Protein AF-J2F592-F1 (afdb_monomer_lite)

Secondary structure (DSSP, 8-state):
-HHHHHHHHHHHHHHHHHHHHHHHHHHHHHHHHHHHHHHHHHHHHTTSS-HHHHHHHH-GGG-TT--HHHHHHHHHHH-GGGHHHHHHHHHHHHHHHHHHHHHHHHHHTT--SHHHHHHHHHHHHHHHHHHHHHHHHHHHHHHH-

Radius of gyration: 19.3 Å; chains: 1; bounding box: 41×23×63 Å

Sequence (145 aa):
MQQLAHEERLSGQKIKKERLEELYILVCHWGNLFFSQYMSLNLVMEGHIDYNEYLDRTSTKDLGGFDFSRIEMIIDIYGAQLGPSYEKVMEAREAINEVNAAHKFAYKQGRPGDVYKRPAADAQMAFGEACDELKRVISEAARAA

Structure (mmCIF, N/CA/C/O backbone):
data_AF-J2F592-F1
#
_entry.id   AF-J2F592-F1
#
loop_
_atom_site.group_PDB
_atom_site.id
_atom_site.type_symbol
_atom_site.label_atom_id
_atom_site.label_alt_id
_atom_site.label_comp_id
_atom_site.label_asym_id
_atom_site.label_entity_id
_atom_site.label_seq_id
_atom_site.pdbx_PDB_ins_code
_atom_site.Cartn_x
_atom_site.Cartn_y
_atom_site.Cartn_z
_atom_site.occupancy
_atom_site.B_iso_or_equiv
_atom_site.auth_seq_id
_atom_site.auth_comp_id
_atom_site.auth_asym_id
_atom_site.auth_atom_id
_atom_site.pdbx_PDB_model_num
ATOM 1 N N . MET A 1 1 ? -19.324 -5.895 42.016 1.00 62.16 1 MET A N 1
ATOM 2 C CA . MET A 1 1 ? -18.858 -6.720 40.877 1.00 62.16 1 MET A CA 1
ATOM 3 C C . MET A 1 1 ? -19.543 -6.368 39.555 1.00 62.16 1 MET A C 1
ATOM 5 O O . MET A 1 1 ? -18.827 -6.218 38.580 1.00 62.16 1 MET A O 1
ATOM 9 N N . GLN A 1 2 ? -20.869 -6.161 39.489 1.00 66.81 2 GLN A N 1
ATOM 10 C CA . GLN A 1 2 ? -21.543 -5.812 38.218 1.00 66.81 2 GLN A CA 1
ATOM 11 C C . GLN A 1 2 ? -21.194 -4.417 37.650 1.00 66.81 2 GLN A C 1
ATOM 13 O O . GLN A 1 2 ? -21.092 -4.285 36.436 1.00 66.81 2 GLN A O 1
ATOM 18 N N . GLN A 1 3 ? -20.961 -3.398 38.491 1.00 73.19 3 GLN A N 1
ATOM 19 C CA . GLN A 1 3 ? -20.511 -2.069 38.028 1.00 73.19 3 GLN A CA 1
ATOM 20 C C . GLN A 1 3 ? -19.097 -2.098 37.432 1.00 73.19 3 GLN A C 1
ATOM 22 O O . GLN A 1 3 ? -18.898 -1.579 36.342 1.00 73.19 3 GLN A O 1
ATOM 27 N N . LEU A 1 4 ? -18.155 -2.789 38.085 1.00 78.75 4 LEU A N 1
ATOM 28 C CA . LEU A 1 4 ? -16.770 -2.908 37.613 1.00 78.75 4 LEU A CA 1
ATOM 29 C C . LEU A 1 4 ? -16.698 -3.569 36.224 1.00 78.75 4 LEU A C 1
ATOM 31 O O . LEU A 1 4 ? -16.086 -3.030 35.312 1.00 78.75 4 LEU A O 1
ATOM 35 N N . ALA A 1 5 ? -17.421 -4.677 36.027 1.00 79.56 5 ALA A N 1
ATOM 36 C CA . ALA A 1 5 ? -17.478 -5.366 34.735 1.00 79.56 5 ALA A CA 1
ATOM 37 C C . ALA A 1 5 ? -18.144 -4.519 33.630 1.00 79.56 5 ALA A C 1
ATOM 39 O O . ALA A 1 5 ? -17.818 -4.644 32.449 1.00 79.56 5 ALA A O 1
ATOM 40 N N . HIS A 1 6 ? -19.093 -3.650 33.994 1.00 76.12 6 HIS A N 1
ATOM 41 C CA . HIS A 1 6 ? -19.718 -2.725 33.052 1.00 76.12 6 HIS A CA 1
ATOM 42 C C . HIS A 1 6 ? -18.756 -1.604 32.631 1.00 76.12 6 HIS A C 1
ATOM 44 O O . HIS A 1 6 ? -18.679 -1.291 31.444 1.00 76.12 6 HIS A O 1
ATOM 50 N N . GLU A 1 7 ? -18.003 -1.044 33.579 1.00 80.44 7 GLU A N 1
ATOM 51 C CA . GLU A 1 7 ? -16.985 -0.016 33.333 1.00 80.44 7 GLU A CA 1
ATOM 52 C C . GLU A 1 7 ? -15.812 -0.555 32.505 1.00 80.44 7 GLU A C 1
ATOM 54 O O . GLU A 1 7 ? -15.402 0.087 31.537 1.00 80.44 7 GLU A O 1
ATOM 59 N N . GLU A 1 8 ? -15.328 -1.763 32.807 1.00 83.06 8 GLU A N 1
ATOM 60 C CA . GLU A 1 8 ? -14.293 -2.448 32.021 1.00 83.06 8 GLU A CA 1
ATOM 61 C C . GLU A 1 8 ? -14.744 -2.670 30.574 1.00 83.06 8 GLU A C 1
ATOM 63 O O . GLU A 1 8 ? -13.989 -2.411 29.635 1.00 83.06 8 GLU A O 1
ATOM 68 N N . ARG A 1 9 ? -16.004 -3.078 30.377 1.00 83.12 9 ARG A N 1
ATOM 69 C CA . ARG A 1 9 ? -16.576 -3.271 29.041 1.00 83.12 9 ARG A CA 1
ATOM 70 C C . ARG A 1 9 ? -16.676 -1.960 28.261 1.00 83.12 9 ARG A C 1
ATOM 72 O O . ARG A 1 9 ? -16.252 -1.922 27.109 1.00 83.12 9 ARG A O 1
ATOM 79 N N . LEU A 1 10 ? -17.195 -0.892 28.872 1.00 86.50 10 LEU A N 1
ATOM 80 C CA . LEU A 1 10 ? -17.289 0.425 28.226 1.00 86.50 10 LEU A CA 1
ATOM 81 C C . LEU A 1 10 ? -15.905 0.993 27.882 1.00 86.50 10 LEU A C 1
ATOM 83 O O . LEU A 1 10 ? -15.714 1.550 26.801 1.00 86.50 10 LEU A O 1
ATOM 87 N N . SER A 1 11 ? -14.932 0.818 28.778 1.00 88.81 11 SER A N 1
ATOM 88 C CA . SER A 1 11 ? -13.541 1.213 28.543 1.00 88.81 11 SER A CA 1
ATOM 89 C C . SER A 1 11 ? -12.930 0.439 27.371 1.00 88.81 11 SER A C 1
ATOM 91 O O . SER A 1 11 ? -12.367 1.041 26.456 1.00 88.81 11 SER A O 1
ATOM 93 N N . GLY A 1 12 ? -13.124 -0.884 27.330 1.00 87.69 12 GLY A N 1
ATOM 94 C CA . GLY A 1 12 ? -12.646 -1.731 26.236 1.00 87.69 12 GLY A CA 1
ATOM 95 C C . GLY A 1 12 ? -13.240 -1.354 24.874 1.00 87.69 12 GLY A C 1
ATOM 96 O O . GLY A 1 12 ? -12.511 -1.288 23.885 1.00 87.69 12 GLY A O 1
ATOM 97 N N . GLN A 1 13 ? -14.538 -1.037 24.824 1.00 89.56 13 GLN A N 1
ATOM 98 C CA . GLN A 1 13 ? -15.210 -0.559 23.608 1.00 89.56 13 GLN A CA 1
ATOM 99 C C . GLN A 1 13 ? -14.630 0.768 23.114 1.00 89.56 13 GLN A C 1
ATOM 101 O O . GLN A 1 13 ? -14.303 0.907 21.934 1.00 89.56 13 GLN A O 1
ATOM 106 N N . LYS A 1 14 ? -14.421 1.722 24.030 1.00 92.38 14 LYS A N 1
ATOM 107 C CA . LYS A 1 14 ? -13.827 3.020 23.704 1.00 92.38 14 LYS A CA 1
ATOM 108 C C . LYS A 1 14 ? -12.411 2.870 23.145 1.00 92.38 14 LYS A C 1
ATOM 110 O O . LYS A 1 14 ? -12.120 3.428 22.091 1.00 92.38 14 LYS A O 1
ATOM 115 N N . ILE A 1 15 ? -11.564 2.073 23.802 1.00 94.06 15 ILE A N 1
ATOM 116 C CA . ILE A 1 15 ? -10.193 1.808 23.341 1.00 94.06 15 ILE A CA 1
ATOM 117 C C . ILE A 1 15 ? -10.218 1.163 21.953 1.00 94.06 15 ILE A C 1
ATOM 119 O O . ILE A 1 15 ? -9.488 1.595 21.064 1.00 94.06 15 ILE A O 1
ATOM 123 N N . LYS A 1 16 ? -11.080 0.161 21.738 1.00 94.06 16 LYS A N 1
ATOM 124 C CA . LYS A 1 16 ? -11.216 -0.495 20.433 1.00 94.06 16 LYS A CA 1
ATOM 125 C C . LYS A 1 16 ? -11.582 0.509 19.340 1.00 94.06 16 LYS A C 1
ATOM 127 O O . LYS A 1 16 ? -10.949 0.510 18.288 1.00 94.06 16 LYS A O 1
ATOM 132 N N . LYS A 1 17 ? -12.566 1.374 19.590 1.00 94.88 17 LYS A N 1
ATOM 133 C CA . LYS A 1 17 ? -12.983 2.406 18.638 1.00 94.88 17 LYS A CA 1
ATOM 134 C C . LYS A 1 17 ? -11.844 3.367 18.296 1.00 94.88 17 LYS A C 1
ATOM 136 O O . LYS A 1 17 ? -11.561 3.556 17.119 1.00 94.88 17 LYS A O 1
ATOM 141 N N . GLU A 1 18 ? -11.155 3.905 19.302 1.00 96.12 18 GLU A N 1
ATOM 142 C CA . GLU A 1 18 ? -10.021 4.821 19.103 1.00 96.12 18 GLU A CA 1
ATOM 143 C C . GLU A 1 18 ? -8.910 4.181 18.256 1.00 96.12 18 GLU A C 1
ATOM 145 O O . GLU A 1 18 ? -8.355 4.820 17.363 1.00 96.12 18 GLU A O 1
ATOM 150 N N . ARG A 1 19 ? -8.611 2.895 18.482 1.00 96.62 19 ARG A N 1
ATOM 151 C CA . ARG A 1 19 ? -7.594 2.168 17.704 1.00 96.62 19 ARG A CA 1
ATOM 152 C C . ARG A 1 19 ? -8.030 1.905 16.269 1.00 96.62 19 ARG A C 1
ATOM 154 O O . ARG A 1 19 ? -7.210 2.000 15.363 1.00 96.62 19 ARG A O 1
ATOM 161 N N . LEU A 1 20 ? -9.308 1.620 16.035 1.00 96.69 20 LEU A N 1
ATOM 162 C CA . LEU A 1 20 ? -9.835 1.457 14.679 1.00 96.69 20 LEU A CA 1
ATOM 163 C C . LEU A 1 20 ? -9.864 2.788 13.908 1.00 96.69 20 LEU A C 1
ATOM 165 O O . LEU A 1 20 ? -9.542 2.811 12.724 1.00 96.69 20 LEU A O 1
ATOM 169 N N . GLU A 1 21 ? -10.183 3.904 14.566 1.00 96.44 21 GLU A N 1
ATOM 170 C CA . GLU A 1 21 ? -10.089 5.243 13.964 1.00 96.44 21 GLU A CA 1
ATOM 171 C C . GLU A 1 21 ? -8.638 5.602 13.605 1.00 96.44 21 GLU A C 1
ATOM 173 O O . GLU A 1 21 ? -8.368 6.103 12.513 1.00 96.44 21 GLU A O 1
ATOM 178 N N . GLU A 1 22 ? -7.687 5.276 14.480 1.00 95.69 22 GLU A N 1
ATOM 179 C CA . GLU A 1 22 ? -6.257 5.403 14.195 1.00 95.69 22 GLU A CA 1
ATOM 180 C C . GLU A 1 22 ? -5.836 4.553 12.987 1.00 95.69 22 GLU A C 1
ATOM 182 O O . GLU A 1 22 ? -5.174 5.054 12.075 1.00 95.69 22 GLU A O 1
ATOM 187 N N . LEU A 1 23 ? -6.259 3.287 12.940 1.00 96.25 23 LEU A N 1
ATOM 188 C CA . LEU A 1 23 ? -5.973 2.389 11.824 1.00 96.25 23 LEU A CA 1
ATOM 189 C C . LEU A 1 23 ? -6.501 2.942 10.495 1.00 96.25 23 LEU A C 1
ATOM 191 O O . LEU A 1 23 ? -5.798 2.880 9.489 1.00 96.25 23 LEU A O 1
ATOM 195 N N . TYR A 1 24 ? -7.697 3.535 10.485 1.00 96.81 24 TYR A N 1
ATOM 196 C CA . TYR A 1 24 ? -8.251 4.178 9.292 1.00 96.81 24 TYR A CA 1
ATOM 197 C C . TYR A 1 24 ? -7.309 5.260 8.741 1.00 96.81 24 TYR A C 1
ATOM 199 O O . TYR A 1 24 ? -7.030 5.302 7.541 1.00 96.81 24 TYR A O 1
ATOM 207 N N . ILE A 1 25 ? -6.791 6.123 9.619 1.00 95.31 25 ILE A N 1
ATOM 208 C CA . ILE A 1 25 ? -5.869 7.202 9.241 1.00 95.31 25 ILE A CA 1
ATOM 209 C C . ILE A 1 25 ? -4.554 6.625 8.705 1.00 95.31 25 ILE A C 1
ATOM 211 O O . ILE A 1 25 ? -4.056 7.089 7.677 1.00 95.31 25 ILE A O 1
ATOM 215 N N . LEU A 1 26 ? -4.020 5.581 9.346 1.00 94.06 26 LEU A N 1
ATOM 216 C CA . LEU A 1 26 ? -2.809 4.901 8.880 1.00 94.06 26 LEU A CA 1
ATOM 217 C C . LEU A 1 26 ? -2.992 4.317 7.471 1.00 94.06 26 LEU A C 1
ATOM 219 O O . LEU A 1 26 ? -2.122 4.499 6.622 1.00 94.06 26 LEU A O 1
ATOM 223 N N . VAL A 1 27 ? -4.138 3.698 7.173 1.00 94.88 27 VAL A N 1
ATOM 224 C CA . VAL A 1 27 ? -4.431 3.175 5.825 1.00 94.88 27 VAL A CA 1
ATOM 225 C C . VAL A 1 27 ? -4.570 4.304 4.792 1.00 94.88 27 VAL A C 1
ATOM 227 O O . VAL A 1 27 ? -4.092 4.161 3.668 1.00 94.88 27 VAL A O 1
ATOM 230 N N . CYS A 1 28 ? -5.143 5.459 5.151 1.00 93.81 28 CYS A N 1
ATOM 231 C CA . CYS A 1 28 ? -5.162 6.636 4.267 1.00 93.81 28 CYS A CA 1
ATOM 232 C C . CYS A 1 28 ? -3.749 7.110 3.909 1.00 93.81 28 CYS A C 1
ATOM 234 O O . CYS A 1 28 ? -3.442 7.353 2.741 1.00 93.81 28 CYS A O 1
ATOM 236 N N . HIS A 1 29 ? -2.878 7.227 4.911 1.00 91.62 29 HIS A N 1
ATOM 237 C CA . HIS A 1 29 ? -1.480 7.586 4.688 1.00 91.62 29 HIS A CA 1
ATOM 238 C C . HIS A 1 29 ? -0.767 6.539 3.820 1.00 91.62 29 HIS A C 1
ATOM 240 O O . HIS A 1 29 ? 0.055 6.905 2.981 1.00 91.62 29 HIS A O 1
ATOM 246 N N . TRP A 1 30 ? -1.134 5.261 3.960 1.00 91.12 30 TRP A N 1
ATOM 247 C CA . TRP A 1 30 ? -0.569 4.175 3.168 1.00 91.12 30 TRP A CA 1
ATOM 248 C C . TRP A 1 30 ? -0.879 4.344 1.681 1.00 91.12 30 TRP A C 1
ATOM 250 O O . TRP A 1 30 ? 0.028 4.323 0.846 1.00 91.12 30 TRP A O 1
ATOM 260 N N . GLY A 1 31 ? -2.157 4.576 1.365 1.00 92.25 31 GLY A N 1
ATOM 261 C CA . GLY A 1 31 ? -2.630 4.834 0.007 1.00 92.25 31 GLY A CA 1
ATOM 262 C C . GLY A 1 31 ? -1.900 6.009 -0.639 1.00 92.25 31 GLY A C 1
ATOM 263 O O . GLY A 1 31 ? -1.360 5.884 -1.739 1.00 92.25 31 GLY A O 1
ATOM 264 N N . ASN A 1 32 ? -1.810 7.129 0.084 1.00 91.75 32 ASN A N 1
ATOM 265 C CA . ASN A 1 32 ? -1.151 8.344 -0.398 1.00 91.75 32 ASN A CA 1
ATOM 266 C C . ASN 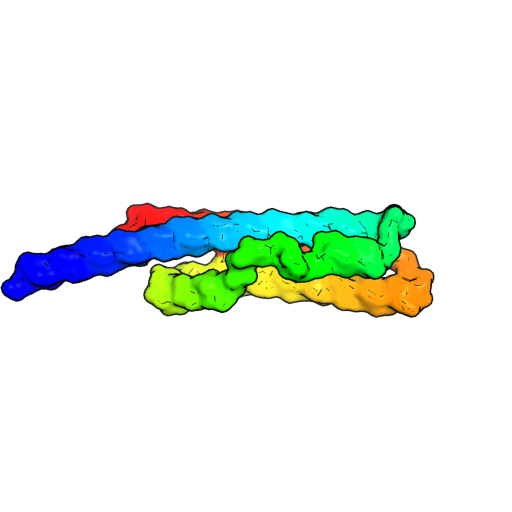A 1 32 ? 0.342 8.132 -0.678 1.00 91.75 32 ASN A C 1
ATOM 268 O O . ASN A 1 32 ? 0.863 8.634 -1.675 1.00 91.75 32 ASN A O 1
ATOM 272 N N . LEU A 1 33 ? 1.027 7.379 0.186 1.00 90.25 33 LEU A N 1
ATOM 273 C CA . LEU A 1 33 ? 2.437 7.055 0.014 1.00 90.25 33 LEU A CA 1
ATOM 274 C C . LEU A 1 33 ? 2.675 6.265 -1.276 1.00 90.25 33 LEU A C 1
ATOM 276 O O . LEU A 1 33 ? 3.489 6.671 -2.106 1.00 90.25 33 LEU A O 1
ATOM 280 N N . PHE A 1 34 ? 1.955 5.159 -1.461 1.00 91.81 34 PHE A N 1
ATOM 281 C CA . PHE A 1 34 ? 2.132 4.310 -2.640 1.00 91.81 34 PHE A CA 1
ATOM 282 C C . PHE A 1 34 ? 1.763 5.053 -3.922 1.00 91.81 34 PHE A C 1
ATOM 284 O O . PHE A 1 34 ? 2.500 4.976 -4.901 1.00 91.81 34 PHE A O 1
ATOM 291 N N . PHE A 1 35 ? 0.709 5.871 -3.889 1.00 92.94 35 PHE A N 1
ATOM 292 C CA . PHE A 1 35 ? 0.358 6.720 -5.022 1.00 92.94 35 PHE A CA 1
ATOM 293 C C . PHE A 1 35 ? 1.478 7.713 -5.379 1.00 92.94 35 PHE A C 1
ATOM 295 O O . PHE A 1 35 ? 1.842 7.842 -6.546 1.00 92.94 35 PHE A O 1
ATOM 302 N N . SER A 1 36 ? 2.082 8.376 -4.387 1.00 92.38 36 SER A N 1
ATOM 303 C CA . SER A 1 36 ? 3.211 9.295 -4.605 1.00 92.38 36 SER A CA 1
ATOM 304 C C . SER A 1 36 ? 4.442 8.590 -5.197 1.00 92.38 36 SER A C 1
ATOM 306 O O . SER A 1 36 ? 5.081 9.090 -6.133 1.00 92.38 36 SER A O 1
ATOM 308 N N . GLN A 1 37 ? 4.753 7.390 -4.698 1.00 92.25 37 GLN A N 1
ATOM 309 C CA . GLN A 1 37 ? 5.838 6.563 -5.228 1.00 92.25 37 GLN A CA 1
ATOM 310 C C . GLN A 1 37 ? 5.561 6.128 -6.670 1.00 92.25 37 GLN A C 1
ATOM 312 O O . GLN A 1 37 ? 6.447 6.243 -7.515 1.00 92.25 37 GLN A O 1
ATOM 317 N N . TYR A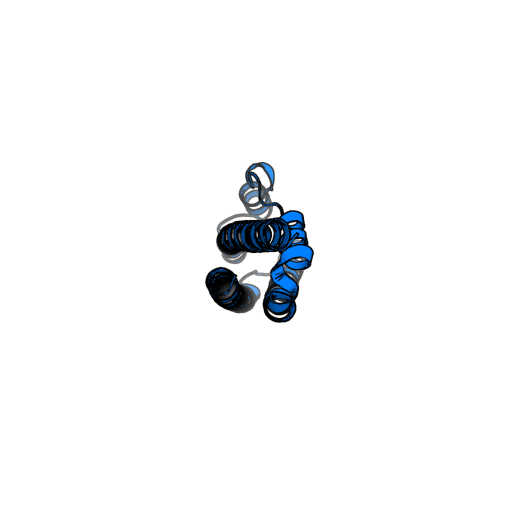 1 38 ? 4.331 5.708 -6.974 1.00 95.38 38 TYR A N 1
ATOM 318 C CA . TYR A 1 38 ? 3.902 5.375 -8.330 1.00 95.38 38 TYR A CA 1
ATOM 319 C C . TYR A 1 38 ? 4.042 6.566 -9.284 1.00 95.38 38 TYR A C 1
ATOM 321 O O . TYR A 1 38 ? 4.632 6.418 -10.352 1.00 95.38 38 TYR A O 1
ATOM 329 N N . MET A 1 39 ? 3.586 7.759 -8.889 1.00 95.62 39 MET A N 1
ATOM 330 C CA . MET A 1 39 ? 3.727 8.966 -9.712 1.00 95.62 39 MET A CA 1
ATOM 331 C C . MET A 1 39 ? 5.195 9.261 -10.028 1.00 95.62 39 MET A C 1
ATOM 333 O O . MET A 1 39 ? 5.535 9.584 -11.165 1.00 95.62 39 MET A O 1
ATOM 337 N N . SER A 1 40 ? 6.080 9.095 -9.044 1.00 94.88 40 SER A N 1
ATOM 338 C CA . SER A 1 40 ? 7.522 9.260 -9.246 1.00 94.88 40 SER A CA 1
ATOM 339 C C . SER A 1 40 ? 8.099 8.182 -10.164 1.00 94.88 40 SER A C 1
ATOM 341 O O . SER A 1 40 ? 8.915 8.489 -11.028 1.00 94.88 40 SER A O 1
ATOM 343 N N . LEU A 1 41 ? 7.670 6.927 -10.019 1.00 95.25 41 LEU A N 1
ATOM 344 C CA . LEU A 1 41 ? 8.133 5.834 -10.869 1.00 95.25 41 LEU A CA 1
ATOM 345 C C . LEU A 1 41 ? 7.662 5.994 -12.318 1.00 95.25 41 LEU A C 1
ATOM 347 O O . LEU A 1 41 ? 8.428 5.712 -13.237 1.00 95.25 41 LEU A O 1
ATOM 351 N N . ASN A 1 42 ? 6.440 6.485 -12.535 1.00 96.31 42 ASN A N 1
ATOM 352 C CA . ASN A 1 42 ? 5.922 6.745 -13.874 1.00 96.31 42 ASN A CA 1
ATOM 353 C C . ASN A 1 42 ? 6.796 7.763 -14.629 1.00 96.31 42 ASN A C 1
ATOM 355 O O . ASN A 1 42 ? 7.079 7.563 -15.806 1.00 96.31 42 ASN A O 1
ATOM 359 N N . LEU A 1 43 ? 7.333 8.780 -13.940 1.00 96.12 43 LEU A N 1
ATOM 360 C CA . LEU A 1 43 ? 8.289 9.722 -14.538 1.00 96.12 43 LEU A CA 1
ATOM 361 C C . LEU A 1 43 ? 9.593 9.041 -14.987 1.00 96.12 43 LEU A C 1
ATOM 363 O O . LEU A 1 43 ? 10.169 9.440 -15.998 1.00 96.12 43 LEU A O 1
ATOM 367 N N . VAL A 1 44 ? 10.050 8.003 -14.274 1.00 96.56 44 VAL A N 1
ATOM 368 C CA . VAL A 1 44 ? 11.196 7.182 -14.712 1.00 96.56 44 VAL A CA 1
ATOM 369 C C . VAL A 1 44 ? 10.827 6.393 -15.965 1.00 96.56 44 VAL A C 1
ATOM 371 O O . VAL A 1 44 ? 11.596 6.354 -16.921 1.00 96.56 44 VAL A O 1
ATOM 374 N N . MET A 1 45 ? 9.636 5.784 -15.984 1.00 96.00 45 MET A N 1
ATOM 375 C CA . MET A 1 45 ? 9.151 5.019 -17.138 1.00 96.00 45 MET A CA 1
ATOM 376 C C . MET A 1 45 ? 8.971 5.896 -18.387 1.00 96.00 45 MET A C 1
ATOM 378 O O . MET A 1 45 ? 9.106 5.400 -19.502 1.00 96.00 45 MET A O 1
ATOM 382 N N . GLU A 1 46 ? 8.676 7.184 -18.203 1.00 95.38 46 GLU A N 1
ATOM 383 C CA . GLU A 1 46 ? 8.587 8.210 -19.251 1.00 95.38 46 GLU A CA 1
ATOM 384 C C . GLU A 1 46 ? 9.947 8.789 -19.666 1.00 95.38 46 GLU A C 1
ATOM 386 O O . GLU A 1 46 ? 10.026 9.515 -20.656 1.00 95.38 46 GLU A O 1
ATOM 391 N N . GLY A 1 47 ? 11.022 8.472 -18.939 1.00 94.69 47 GLY A N 1
ATOM 392 C CA . GLY A 1 47 ? 12.354 9.022 -19.187 1.00 94.69 47 GLY A CA 1
ATOM 393 C C . GLY A 1 47 ? 12.499 10.496 -18.793 1.00 94.69 47 GLY A C 1
ATOM 394 O O . GLY A 1 47 ? 13.424 11.159 -19.256 1.00 94.69 47 GLY A O 1
ATOM 395 N N . HIS A 1 48 ? 11.595 11.023 -17.962 1.00 96.56 48 HIS A N 1
ATOM 396 C CA . HIS A 1 48 ? 11.659 12.398 -17.458 1.00 96.56 48 HIS A CA 1
ATOM 397 C C . HIS A 1 48 ? 12.660 12.573 -16.318 1.00 96.56 48 HIS A C 1
ATOM 399 O O . HIS A 1 48 ? 13.194 13.667 -16.151 1.00 96.56 48 HIS A O 1
ATOM 405 N N . ILE A 1 49 ? 12.879 11.517 -15.535 1.00 96.06 49 ILE A N 1
ATOM 406 C CA . ILE A 1 49 ? 13.852 11.471 -14.442 1.00 96.06 49 ILE A CA 1
ATOM 407 C C . ILE A 1 49 ? 14.613 10.151 -14.491 1.00 96.06 49 ILE A C 1
ATOM 409 O O . ILE A 1 49 ? 14.118 9.164 -15.045 1.00 96.06 49 ILE A O 1
ATOM 413 N N . ASP A 1 50 ? 15.794 10.112 -13.885 1.00 95.25 50 ASP A N 1
ATOM 414 C CA . ASP A 1 50 ? 16.535 8.862 -13.739 1.00 95.25 50 ASP A CA 1
ATOM 415 C C . ASP A 1 50 ? 16.144 8.088 -12.462 1.00 95.25 50 ASP A C 1
ATOM 417 O O . ASP A 1 50 ? 15.394 8.551 -11.594 1.00 95.25 50 ASP A O 1
ATOM 421 N N . TYR A 1 51 ? 16.639 6.853 -12.347 1.00 94.75 51 TYR A N 1
ATOM 422 C CA . TYR A 1 51 ? 16.339 6.006 -11.191 1.00 94.75 51 TYR A CA 1
ATOM 423 C C . TYR A 1 51 ? 16.945 6.539 -9.877 1.00 94.75 51 TYR A C 1
ATOM 425 O O . TYR A 1 51 ? 16.413 6.233 -8.813 1.00 94.75 51 TYR A O 1
ATOM 433 N N . ASN A 1 52 ? 18.036 7.312 -9.913 1.00 93.88 52 ASN A N 1
ATOM 434 C CA . ASN A 1 52 ? 18.622 7.907 -8.708 1.00 93.88 52 ASN A CA 1
ATOM 435 C C . ASN A 1 52 ? 17.749 9.057 -8.204 1.00 93.88 52 ASN A C 1
ATOM 437 O O . ASN A 1 52 ? 17.426 9.084 -7.023 1.00 93.88 52 ASN A O 1
ATOM 441 N N . GLU A 1 53 ? 17.274 9.928 -9.095 1.00 93.75 53 GLU A N 1
ATOM 442 C CA . GLU A 1 53 ? 16.318 10.986 -8.755 1.00 93.75 53 GLU A CA 1
ATOM 443 C C . GLU A 1 53 ? 15.013 10.406 -8.198 1.00 93.75 53 GLU A C 1
ATOM 445 O O . GLU A 1 53 ? 14.451 10.928 -7.233 1.00 93.75 53 GLU A O 1
ATOM 450 N N . TYR A 1 54 ? 14.534 9.294 -8.765 1.00 93.62 54 TYR A N 1
ATOM 451 C CA . TYR A 1 54 ? 13.417 8.542 -8.191 1.00 93.62 54 TYR A CA 1
ATOM 452 C C . TYR A 1 54 ? 13.721 8.050 -6.774 1.00 93.62 54 TYR A C 1
ATOM 454 O O . TYR A 1 54 ? 12.884 8.197 -5.880 1.00 93.62 54 TYR A O 1
ATOM 462 N N . LEU A 1 55 ? 14.903 7.469 -6.550 1.00 91.12 55 LEU A N 1
ATOM 463 C CA . LEU A 1 55 ? 15.304 6.999 -5.227 1.00 91.12 55 LEU A CA 1
ATOM 464 C C . LEU A 1 55 ? 15.429 8.154 -4.239 1.00 91.12 55 LEU A C 1
ATOM 466 O O . LEU A 1 55 ? 15.014 7.977 -3.105 1.00 91.12 55 LEU A O 1
ATOM 470 N N . ASP A 1 56 ? 15.914 9.322 -4.648 1.00 90.19 56 ASP A N 1
ATOM 471 C CA . ASP A 1 56 ? 16.000 10.496 -3.780 1.00 90.19 56 ASP A CA 1
ATOM 472 C C . ASP A 1 56 ? 14.601 10.971 -3.362 1.00 90.19 56 ASP A C 1
ATOM 474 O O . ASP A 1 56 ? 14.347 11.151 -2.169 1.00 90.19 56 ASP A O 1
ATOM 478 N N . ARG A 1 57 ? 13.661 11.059 -4.316 1.00 88.31 57 ARG A N 1
ATOM 479 C CA . ARG A 1 57 ? 12.253 11.441 -4.073 1.00 88.31 57 ARG A CA 1
ATOM 480 C C . ARG A 1 57 ? 11.473 10.435 -3.233 1.00 88.31 57 ARG A C 1
ATOM 482 O O . ARG A 1 57 ? 10.559 10.819 -2.512 1.00 88.31 57 ARG A O 1
ATOM 489 N N . THR A 1 58 ? 11.789 9.149 -3.366 1.00 85.00 58 THR A N 1
ATOM 490 C CA . THR A 1 58 ? 11.106 8.065 -2.638 1.00 85.00 58 THR A CA 1
ATOM 491 C C . THR A 1 58 ? 11.880 7.583 -1.417 1.00 85.00 58 THR A C 1
ATOM 493 O O . THR A 1 58 ? 11.387 6.719 -0.683 1.00 85.00 58 THR A O 1
ATOM 496 N N . SER A 1 59 ? 13.076 8.132 -1.177 1.00 73.88 59 SER A N 1
ATOM 497 C CA . SER A 1 59 ? 13.907 7.757 -0.043 1.00 73.88 59 SER A CA 1
ATOM 498 C C . SER A 1 59 ? 13.173 8.061 1.252 1.00 73.88 59 SER A C 1
ATOM 500 O O . SER A 1 59 ? 12.573 9.113 1.462 1.00 73.88 59 SER A O 1
ATOM 502 N N . THR A 1 60 ? 13.240 7.098 2.159 1.00 57.44 60 THR A N 1
ATOM 503 C CA . THR A 1 60 ? 12.459 7.061 3.393 1.00 57.44 60 THR A CA 1
ATOM 504 C C . THR A 1 60 ? 12.830 8.133 4.420 1.00 57.44 60 THR A C 1
ATOM 506 O O . THR A 1 60 ? 12.238 8.156 5.496 1.00 57.44 60 THR A O 1
ATOM 509 N N . LYS A 1 61 ? 13.786 9.025 4.120 1.00 52.25 61 LYS A N 1
ATOM 510 C CA . LYS A 1 61 ? 14.209 10.095 5.037 1.00 52.25 61 LYS A CA 1
ATOM 511 C C . LYS A 1 61 ? 13.090 11.101 5.341 1.00 52.25 61 LYS A C 1
ATOM 513 O O . LYS A 1 61 ? 13.129 11.686 6.416 1.00 52.25 61 LYS A O 1
ATOM 518 N N . ASP A 1 62 ? 12.073 11.193 4.480 1.00 48.97 62 ASP A N 1
ATOM 519 C CA . ASP A 1 62 ? 10.897 12.060 4.658 1.00 48.97 62 ASP A CA 1
ATOM 520 C C . ASP A 1 62 ? 9.579 11.303 4.943 1.00 48.97 62 ASP A C 1
ATOM 522 O O . ASP A 1 62 ? 8.519 11.920 5.043 1.00 48.97 62 ASP A O 1
ATOM 526 N N . LEU A 1 63 ? 9.601 9.976 5.145 1.00 54.78 63 LEU A N 1
ATOM 527 C CA . LEU A 1 63 ? 8.395 9.183 5.470 1.00 54.78 63 LEU A CA 1
ATOM 528 C C . LEU A 1 63 ? 8.008 9.258 6.951 1.00 54.78 63 LEU A C 1
ATOM 530 O O . LEU A 1 63 ? 7.735 8.234 7.581 1.00 54.78 63 LEU A O 1
ATOM 534 N N . GLY A 1 64 ? 8.014 10.470 7.508 1.00 50.25 64 GLY A N 1
ATOM 535 C CA . GLY A 1 64 ? 7.765 10.758 8.917 1.00 50.25 64 GLY A CA 1
ATOM 536 C C . GLY A 1 64 ? 6.622 9.929 9.510 1.00 50.25 64 GLY A C 1
ATOM 537 O O . GLY A 1 64 ? 5.451 10.243 9.324 1.00 50.25 64 GLY A O 1
ATOM 538 N N . GLY A 1 65 ? 6.974 8.876 10.249 1.00 53.38 65 GLY A N 1
ATOM 539 C CA . GLY A 1 65 ? 6.041 8.126 11.088 1.00 53.38 65 GLY A CA 1
ATOM 540 C C . GLY A 1 65 ? 5.155 7.089 10.393 1.00 53.38 65 GLY A C 1
ATOM 541 O O . GLY A 1 65 ? 4.167 6.683 11.003 1.00 53.38 65 GLY A O 1
ATOM 542 N N . PHE A 1 66 ? 5.465 6.635 9.170 1.00 67.50 66 PHE A N 1
ATOM 543 C CA . PHE A 1 66 ? 4.707 5.523 8.580 1.00 67.50 66 PHE A CA 1
ATOM 544 C C . PHE A 1 66 ? 5.114 4.175 9.201 1.00 67.50 66 PHE A C 1
ATOM 546 O O . PHE A 1 66 ? 6.103 3.558 8.807 1.00 67.50 66 PHE A O 1
ATOM 553 N N . ASP A 1 67 ? 4.357 3.737 10.206 1.00 77.69 67 ASP A N 1
ATOM 554 C CA . ASP A 1 67 ? 4.634 2.534 10.992 1.00 77.69 67 ASP A CA 1
ATOM 555 C C . ASP A 1 67 ? 3.750 1.363 10.527 1.00 77.69 67 ASP A C 1
ATOM 557 O O . ASP A 1 67 ? 2.619 1.183 10.982 1.00 77.69 67 ASP A O 1
ATOM 561 N N . PHE A 1 68 ? 4.267 0.568 9.583 1.00 81.62 68 PHE A N 1
ATOM 562 C CA . PHE A 1 68 ? 3.603 -0.652 9.103 1.00 81.62 68 PHE A CA 1
ATOM 563 C C . PHE A 1 68 ? 3.350 -1.651 10.236 1.00 81.62 68 PHE A C 1
ATOM 565 O O . PHE A 1 68 ? 2.280 -2.255 10.293 1.00 81.62 68 PHE A O 1
ATOM 572 N N . SER A 1 69 ? 4.288 -1.761 11.179 1.00 87.19 69 SER A N 1
ATOM 573 C CA . SER A 1 69 ? 4.160 -2.639 12.342 1.00 87.19 69 SER A CA 1
ATOM 574 C C . SER A 1 69 ? 2.987 -2.219 13.229 1.00 87.19 69 SER A C 1
ATOM 576 O O . SER A 1 69 ? 2.329 -3.054 13.845 1.00 87.19 69 SER A O 1
ATOM 578 N N . ARG A 1 70 ? 2.674 -0.919 13.276 1.00 91.94 70 ARG A N 1
ATOM 579 C CA . ARG A 1 70 ? 1.506 -0.401 13.996 1.00 91.94 70 ARG A CA 1
ATOM 580 C C . ARG A 1 70 ? 0.183 -0.784 13.337 1.00 91.94 70 ARG A C 1
ATOM 582 O O . ARG A 1 70 ? -0.778 -1.044 14.058 1.00 91.94 70 ARG A O 1
ATOM 589 N N . ILE A 1 71 ? 0.127 -0.837 12.005 1.00 92.94 71 ILE A N 1
ATOM 590 C CA . ILE A 1 71 ? -1.049 -1.326 11.266 1.00 92.94 71 ILE A CA 1
ATOM 591 C C . ILE A 1 71 ? -1.308 -2.793 11.626 1.00 92.94 71 ILE A C 1
ATOM 593 O O . ILE A 1 71 ? -2.413 -3.115 12.063 1.00 92.94 71 ILE A O 1
ATOM 597 N N . GLU A 1 72 ? -0.283 -3.644 11.511 1.00 92.19 72 GLU A N 1
ATOM 598 C CA . GLU A 1 72 ? -0.350 -5.073 11.863 1.00 92.19 72 GLU A CA 1
ATOM 599 C C . GLU A 1 72 ? -0.807 -5.263 13.313 1.00 92.19 72 GLU A C 1
ATOM 601 O O . GLU A 1 72 ? -1.813 -5.918 13.574 1.00 92.19 72 GLU A O 1
ATOM 606 N N . MET A 1 73 ? -0.154 -4.575 14.253 1.00 94.56 73 MET A N 1
ATOM 607 C CA . MET A 1 73 ? -0.483 -4.652 15.676 1.00 94.56 73 MET A CA 1
ATOM 608 C C . MET A 1 73 ? -1.947 -4.284 15.969 1.00 94.56 73 MET A C 1
ATOM 610 O O . MET A 1 73 ? -2.599 -4.946 16.779 1.00 94.56 73 MET A O 1
ATOM 614 N N . ILE A 1 74 ? -2.485 -3.217 15.363 1.00 95.38 74 ILE A N 1
ATOM 615 C CA . ILE A 1 74 ? -3.879 -2.825 15.616 1.00 95.38 74 ILE A CA 1
ATOM 616 C C . ILE A 1 74 ? -4.849 -3.868 15.046 1.00 95.38 74 ILE A C 1
ATOM 618 O O . ILE A 1 74 ? -5.852 -4.176 15.696 1.00 95.38 74 ILE A O 1
ATOM 622 N N . ILE A 1 75 ? -4.560 -4.419 13.866 1.00 94.00 75 ILE A N 1
ATOM 623 C CA . ILE A 1 75 ? -5.381 -5.465 13.246 1.00 94.00 75 ILE A CA 1
ATOM 624 C C . ILE A 1 75 ? -5.383 -6.725 14.116 1.00 94.00 75 ILE A C 1
ATOM 626 O O . ILE A 1 75 ? -6.461 -7.223 14.443 1.00 94.00 75 ILE A O 1
ATOM 630 N N . ASP A 1 76 ? -4.216 -7.168 14.578 1.00 93.00 76 ASP A N 1
ATOM 631 C CA . ASP A 1 76 ? -4.077 -8.373 15.399 1.00 93.00 76 ASP A CA 1
ATOM 632 C C . ASP A 1 76 ? -4.807 -8.258 16.745 1.00 93.00 76 ASP A C 1
ATOM 634 O O . ASP A 1 76 ? -5.447 -9.208 17.198 1.00 93.00 76 ASP A O 1
ATOM 638 N N . ILE A 1 77 ? -4.747 -7.087 17.391 1.00 92.75 77 ILE A N 1
ATOM 639 C CA . ILE A 1 77 ? -5.319 -6.892 18.733 1.00 92.75 77 ILE A CA 1
ATOM 640 C C . ILE A 1 77 ? -6.810 -6.522 18.680 1.00 92.75 77 ILE A C 1
ATOM 642 O O . ILE A 1 77 ? -7.600 -7.002 19.495 1.00 92.75 77 ILE A O 1
ATOM 646 N N . TYR A 1 78 ? -7.217 -5.648 17.755 1.00 89.94 78 TYR A N 1
ATOM 647 C CA . TYR A 1 78 ? -8.545 -5.013 17.766 1.00 89.94 78 TYR A CA 1
ATOM 648 C C . TYR A 1 78 ? -9.406 -5.343 16.542 1.00 89.94 78 TYR A C 1
ATOM 650 O O . TYR A 1 78 ? -10.604 -5.033 16.526 1.00 89.94 78 TYR A O 1
ATOM 658 N N . GLY A 1 79 ? -8.819 -5.957 15.517 1.00 84.50 79 GLY A N 1
ATOM 659 C CA . GLY A 1 79 ? -9.373 -6.019 14.173 1.00 84.50 79 GLY A CA 1
ATOM 660 C C . GLY A 1 79 ? -9.372 -7.408 13.550 1.00 84.50 79 GLY A C 1
ATOM 661 O O . GLY A 1 79 ? -9.247 -7.486 12.337 1.00 84.50 79 GLY A O 1
ATOM 662 N N . ALA A 1 80 ? -9.548 -8.489 14.315 1.00 84.94 80 ALA A N 1
ATOM 663 C CA . ALA A 1 80 ? -9.569 -9.853 13.765 1.00 84.94 80 ALA A CA 1
ATOM 664 C C . ALA A 1 80 ? -10.512 -10.011 12.545 1.00 84.94 80 ALA A C 1
ATOM 666 O O . ALA A 1 80 ? -10.196 -10.712 11.589 1.00 84.94 80 ALA A O 1
ATOM 667 N N . GLN A 1 81 ? -11.644 -9.298 12.529 1.00 90.25 81 GLN A N 1
ATOM 668 C CA . GLN A 1 81 ? -12.593 -9.272 11.408 1.00 90.25 81 GLN A CA 1
ATOM 669 C C . GLN A 1 81 ? -12.096 -8.530 10.149 1.00 90.25 81 GLN A C 1
ATOM 671 O O . GLN A 1 81 ? -12.710 -8.642 9.092 1.00 90.25 81 GLN A O 1
ATOM 676 N N . LEU A 1 82 ? -11.011 -7.761 10.254 1.00 94.88 82 LEU A N 1
ATOM 677 C CA . LEU A 1 82 ? -10.393 -6.999 9.164 1.00 94.88 82 LEU A CA 1
ATOM 678 C C . LEU A 1 82 ? -9.406 -7.842 8.344 1.00 94.88 82 LEU A C 1
ATOM 680 O O . LEU A 1 82 ? -9.028 -7.420 7.250 1.00 94.88 82 LEU A O 1
ATOM 684 N N . GLY A 1 83 ? -9.003 -9.014 8.851 1.00 92.94 83 GLY A N 1
ATOM 685 C CA . GLY A 1 83 ? -7.982 -9.880 8.250 1.00 92.94 83 GLY A CA 1
ATOM 686 C C . GLY A 1 83 ? -8.164 -10.103 6.744 1.00 92.94 83 GLY A C 1
ATOM 687 O O . GLY A 1 83 ? -7.259 -9.760 5.990 1.00 92.94 83 GLY A O 1
ATOM 688 N N . PRO A 1 84 ? -9.346 -10.541 6.266 1.00 95.56 84 PRO A N 1
ATOM 689 C CA . PRO A 1 84 ? -9.563 -10.772 4.836 1.00 95.56 84 PRO A CA 1
ATOM 690 C C . PRO A 1 84 ? -9.408 -9.517 3.964 1.00 95.56 84 PRO A C 1
ATOM 692 O O . PRO A 1 84 ? -8.924 -9.596 2.840 1.00 95.56 84 PRO A O 1
ATOM 695 N N . SER A 1 85 ? -9.826 -8.341 4.450 1.00 97.00 85 SER A N 1
ATOM 696 C CA . SER A 1 85 ? -9.626 -7.082 3.714 1.00 97.00 85 SER A CA 1
ATOM 697 C C . SER A 1 85 ? -8.171 -6.621 3.743 1.00 97.00 85 SER A C 1
ATOM 699 O O . SER A 1 85 ? -7.700 -6.031 2.778 1.00 97.00 85 SER A O 1
ATOM 701 N N . TYR A 1 86 ? -7.452 -6.907 4.827 1.00 96.50 86 TYR A N 1
ATOM 702 C CA . TYR A 1 86 ? -6.041 -6.573 4.959 1.00 96.50 86 TYR A CA 1
ATOM 703 C C . TYR A 1 86 ? -5.151 -7.439 4.064 1.00 96.50 86 TYR A C 1
ATOM 705 O O . TYR A 1 86 ? -4.255 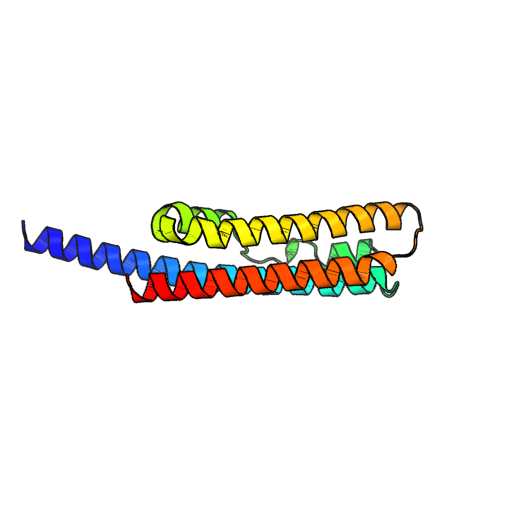-6.919 3.403 1.00 96.50 86 TYR A O 1
ATOM 713 N N . GLU A 1 87 ? -5.445 -8.735 3.974 1.00 95.88 87 GLU A N 1
ATOM 714 C CA . GLU A 1 87 ? -4.744 -9.674 3.096 1.00 95.88 87 GLU A CA 1
ATOM 715 C C . GLU A 1 87 ? -4.817 -9.233 1.628 1.00 95.88 87 GLU A C 1
ATOM 717 O O . GLU A 1 87 ? -3.790 -9.154 0.961 1.00 95.88 87 GLU A O 1
ATOM 722 N N . LYS A 1 88 ? -5.987 -8.777 1.161 1.00 97.50 88 LYS A N 1
ATOM 723 C CA . LYS A 1 88 ? -6.141 -8.201 -0.189 1.00 97.50 88 LYS A CA 1
ATOM 724 C C . LYS A 1 88 ? -5.249 -6.984 -0.440 1.00 97.50 88 LYS A C 1
ATOM 726 O O . LYS A 1 88 ? -4.746 -6.807 -1.547 1.00 97.50 88 LYS A O 1
ATOM 731 N N . VAL A 1 89 ? -5.048 -6.130 0.568 1.00 97.06 89 VAL A N 1
ATOM 732 C CA . VAL A 1 89 ? -4.118 -4.993 0.448 1.00 97.06 89 VAL A CA 1
ATOM 733 C C . VAL A 1 89 ? -2.681 -5.498 0.303 1.00 97.06 89 VAL A C 1
ATOM 735 O O . VAL A 1 89 ? -1.910 -4.934 -0.475 1.00 97.06 89 VAL A O 1
ATOM 738 N N . MET A 1 90 ? -2.321 -6.572 1.009 1.00 96.12 90 MET A N 1
ATOM 739 C CA . MET A 1 90 ? -0.996 -7.185 0.896 1.00 96.12 90 MET A CA 1
ATOM 740 C C . MET A 1 90 ? -0.756 -7.836 -0.459 1.00 96.12 90 MET A C 1
ATOM 742 O O . MET A 1 90 ? 0.290 -7.582 -1.055 1.00 96.12 90 MET A O 1
ATOM 746 N N . GLU A 1 91 ? -1.728 -8.579 -0.981 1.00 97.00 91 GLU A N 1
ATOM 747 C CA . GLU A 1 91 ? -1.676 -9.152 -2.330 1.00 97.00 91 GLU A CA 1
ATOM 748 C C . GLU A 1 91 ? -1.521 -8.055 -3.397 1.00 97.00 91 GLU A C 1
ATOM 750 O O . GLU A 1 91 ? -0.649 -8.124 -4.264 1.00 97.00 91 GLU A O 1
ATOM 755 N N . ALA A 1 92 ? -2.307 -6.976 -3.305 1.00 97.19 92 ALA A N 1
ATOM 756 C CA . ALA A 1 92 ? -2.197 -5.858 -4.241 1.00 97.19 92 ALA A CA 1
ATOM 757 C C . ALA A 1 92 ? -0.839 -5.137 -4.137 1.00 97.19 92 ALA A C 1
ATOM 759 O O . ALA A 1 92 ? -0.259 -4.723 -5.144 1.00 97.19 92 ALA A O 1
ATOM 760 N N . ARG A 1 93 ? -0.286 -5.015 -2.923 1.00 95.25 93 ARG A N 1
ATOM 761 C CA . ARG A 1 93 ? 1.067 -4.484 -2.710 1.00 95.25 93 ARG A CA 1
ATOM 762 C C . ARG A 1 93 ? 2.137 -5.389 -3.323 1.00 95.25 93 ARG A C 1
ATOM 764 O O . ARG A 1 93 ? 3.141 -4.878 -3.822 1.00 95.25 93 ARG A O 1
ATOM 771 N N . GLU A 1 94 ? 1.965 -6.704 -3.273 1.00 96.69 94 GLU A N 1
ATOM 772 C CA . GLU A 1 94 ? 2.883 -7.649 -3.908 1.00 96.69 94 GLU A CA 1
ATOM 773 C C . GLU A 1 94 ? 2.926 -7.439 -5.425 1.00 96.69 94 GLU A C 1
ATOM 775 O O . GLU A 1 94 ? 4.015 -7.270 -5.974 1.00 96.69 94 GLU A O 1
ATOM 780 N N . ALA A 1 95 ? 1.770 -7.270 -6.073 1.00 96.62 95 ALA A N 1
ATOM 781 C CA . ALA A 1 95 ? 1.699 -6.946 -7.499 1.00 96.62 95 ALA A CA 1
ATOM 782 C C . ALA A 1 95 ? 2.449 -5.644 -7.857 1.00 96.62 95 ALA A C 1
ATOM 784 O O . ALA A 1 95 ? 3.176 -5.589 -8.852 1.00 96.62 95 ALA A O 1
ATOM 785 N N . ILE A 1 96 ? 2.349 -4.599 -7.021 1.00 96.62 96 ILE A N 1
ATOM 786 C CA . ILE A 1 96 ? 3.151 -3.372 -7.190 1.00 96.62 96 ILE A CA 1
ATOM 787 C C . ILE A 1 96 ? 4.652 -3.687 -7.113 1.00 96.62 96 ILE A C 1
ATOM 789 O O . ILE A 1 96 ? 5.437 -3.219 -7.943 1.00 96.62 96 ILE A O 1
ATOM 793 N N . ASN A 1 97 ? 5.072 -4.482 -6.127 1.00 95.31 97 ASN A N 1
ATOM 794 C CA . ASN A 1 97 ? 6.480 -4.837 -5.949 1.00 95.31 97 ASN A CA 1
ATOM 795 C C . ASN A 1 97 ? 7.030 -5.623 -7.144 1.00 95.31 97 ASN A C 1
ATOM 797 O O . ASN A 1 97 ? 8.160 -5.365 -7.565 1.00 95.31 97 ASN A O 1
ATOM 801 N N . GLU A 1 98 ? 6.245 -6.540 -7.707 1.00 97.69 98 GLU A N 1
ATOM 802 C CA . GLU A 1 98 ? 6.616 -7.308 -8.896 1.00 97.69 98 GLU A CA 1
ATOM 803 C C . GLU A 1 98 ? 6.862 -6.400 -10.104 1.00 97.69 98 GLU A C 1
ATOM 805 O O . GLU A 1 98 ? 7.917 -6.490 -10.743 1.00 97.69 98 GLU A O 1
ATOM 810 N N . VAL A 1 99 ? 5.941 -5.469 -10.383 1.00 97.44 99 VAL A N 1
ATOM 811 C CA . VAL A 1 99 ? 6.094 -4.504 -11.483 1.00 97.44 99 VAL A CA 1
ATOM 812 C C . VAL A 1 99 ? 7.326 -3.624 -11.265 1.00 97.44 99 VAL A C 1
ATOM 814 O O . VAL A 1 99 ? 8.140 -3.458 -12.179 1.00 97.44 99 VAL A O 1
ATOM 817 N N . ASN A 1 100 ? 7.516 -3.113 -10.047 1.00 95.44 100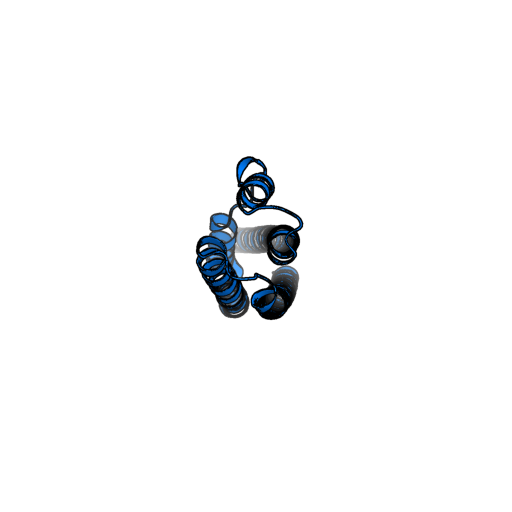 ASN A N 1
ATOM 818 C CA . ASN A 1 100 ? 8.663 -2.276 -9.697 1.00 95.44 100 ASN A CA 1
ATOM 819 C C . ASN A 1 100 ? 9.989 -3.028 -9.873 1.00 95.44 100 ASN A C 1
ATOM 821 O O . ASN A 1 100 ? 10.952 -2.480 -10.416 1.00 95.44 100 ASN A O 1
ATOM 825 N N . ALA A 1 101 ? 10.052 -4.288 -9.439 1.00 96.56 101 ALA A N 1
ATOM 826 C CA . ALA A 1 101 ? 11.234 -5.130 -9.576 1.00 96.56 101 ALA A CA 1
ATOM 827 C C . ALA A 1 101 ? 11.548 -5.432 -11.048 1.00 96.56 101 ALA A C 1
ATOM 829 O O . ALA A 1 101 ? 12.703 -5.300 -11.473 1.00 96.56 101 ALA A O 1
ATOM 830 N N . ALA A 1 102 ? 10.528 -5.777 -11.837 1.00 97.56 102 ALA A N 1
ATOM 831 C CA . ALA A 1 102 ? 10.670 -6.059 -13.260 1.00 97.56 102 ALA A CA 1
ATOM 832 C C . ALA A 1 102 ? 11.135 -4.820 -14.040 1.00 97.56 102 ALA A C 1
ATOM 834 O O . ALA A 1 102 ? 12.096 -4.903 -14.812 1.00 97.56 102 ALA A O 1
ATOM 835 N N . HIS A 1 103 ? 10.528 -3.658 -13.782 1.00 97.50 103 HIS A N 1
ATOM 836 C CA . HIS A 1 103 ? 10.947 -2.392 -14.379 1.00 97.50 103 HIS A CA 1
ATOM 837 C C . HIS A 1 103 ? 12.389 -2.040 -13.996 1.00 97.50 103 HIS A C 1
ATOM 839 O O . HIS A 1 103 ? 13.205 -1.753 -14.870 1.00 97.50 103 HIS A O 1
ATOM 845 N N . LYS A 1 104 ? 12.755 -2.138 -12.711 1.00 96.69 104 LYS A N 1
ATOM 846 C CA . LYS A 1 104 ? 14.126 -1.877 -12.243 1.00 96.69 104 LYS A CA 1
ATOM 847 C C . LYS A 1 104 ? 15.157 -2.748 -12.955 1.00 96.69 104 LYS A C 1
ATOM 849 O O . LYS A 1 104 ? 16.241 -2.277 -13.300 1.00 96.69 104 LYS A O 1
ATOM 854 N N . PHE A 1 105 ? 14.845 -4.027 -13.153 1.00 97.19 105 PHE A N 1
ATOM 855 C CA . PHE A 1 105 ? 15.716 -4.954 -13.868 1.00 97.19 105 PHE A CA 1
ATOM 856 C C . PHE A 1 105 ? 15.873 -4.567 -15.343 1.00 97.19 105 PHE A C 1
ATOM 858 O O . PHE A 1 105 ? 16.996 -4.520 -15.844 1.00 97.19 105 PHE A O 1
ATOM 865 N N . ALA A 1 106 ? 14.772 -4.235 -16.020 1.00 96.75 106 ALA A N 1
ATOM 866 C CA . ALA A 1 106 ? 14.777 -3.789 -17.410 1.00 96.75 106 ALA A CA 1
ATOM 867 C C . ALA A 1 106 ? 15.539 -2.466 -17.598 1.00 96.75 106 ALA A C 1
ATOM 869 O O . ALA A 1 106 ? 16.391 -2.370 -18.485 1.00 96.75 106 ALA A O 1
ATOM 870 N N . TYR A 1 107 ? 15.313 -1.492 -16.714 1.00 96.56 107 TYR A N 1
ATOM 871 C CA . TYR A 1 107 ? 15.994 -0.198 -16.709 1.00 96.56 107 TYR A CA 1
ATOM 872 C C . TYR A 1 107 ? 17.517 -0.361 -16.631 1.00 96.56 107 TYR A C 1
ATOM 874 O O . TYR A 1 107 ? 18.256 0.226 -17.417 1.00 96.56 107 TYR A O 1
ATOM 882 N N . LYS A 1 108 ? 18.006 -1.237 -15.740 1.00 96.12 108 LYS A N 1
ATOM 883 C CA . LYS A 1 108 ? 19.444 -1.542 -15.613 1.00 96.12 108 LYS A CA 1
ATOM 884 C C . LYS A 1 108 ? 20.067 -2.138 -16.878 1.00 96.12 108 LYS A C 1
ATOM 886 O O . LYS A 1 108 ? 21.283 -2.097 -17.024 1.00 96.12 108 LYS A O 1
ATOM 891 N N . GLN A 1 109 ? 19.257 -2.701 -17.768 1.00 96.81 109 GLN A N 1
ATOM 892 C CA . GLN A 1 109 ? 19.691 -3.232 -19.061 1.00 96.81 109 GLN A CA 1
ATOM 893 C C . GLN A 1 109 ? 19.507 -2.232 -20.211 1.00 96.81 109 GLN A C 1
ATOM 895 O O . GLN A 1 109 ? 19.707 -2.604 -21.365 1.00 96.81 109 GLN A O 1
ATOM 900 N N . GLY A 1 110 ? 19.094 -0.993 -19.923 1.00 94.50 110 GLY A N 1
ATOM 901 C CA . GLY A 1 110 ? 18.801 0.021 -20.936 1.00 94.50 110 GLY A CA 1
ATOM 902 C C . GLY A 1 110 ? 17.542 -0.275 -21.756 1.00 94.50 110 GLY A C 1
ATOM 903 O O . GLY A 1 110 ? 17.416 0.211 -22.878 1.00 94.50 110 GLY A O 1
ATOM 904 N N . ARG A 1 111 ? 16.623 -1.104 -21.240 1.00 94.75 111 ARG A N 1
ATOM 905 C CA . ARG A 1 111 ? 15.349 -1.403 -21.911 1.00 94.75 111 ARG A CA 1
ATOM 906 C C . ARG A 1 111 ? 14.315 -0.304 -21.627 1.00 94.75 111 ARG A C 1
ATOM 908 O O . ARG A 1 111 ? 14.329 0.256 -20.531 1.00 94.75 111 ARG A O 1
ATOM 915 N N . PRO A 1 112 ? 13.401 -0.023 -22.573 1.00 91.19 112 PRO A N 1
ATOM 916 C CA . PRO A 1 112 ? 12.390 1.020 -22.409 1.00 91.19 112 PRO A CA 1
ATOM 917 C C . PRO A 1 112 ? 11.392 0.697 -21.287 1.00 91.19 112 PRO A C 1
ATOM 919 O O . PRO A 1 112 ? 10.982 -0.453 -21.116 1.00 91.19 112 PRO A O 1
ATOM 922 N N . GLY A 1 113 ? 10.977 1.734 -20.553 1.00 92.88 113 GLY A N 1
ATOM 923 C CA . GLY A 1 113 ? 10.034 1.637 -19.435 1.00 92.88 113 GLY A CA 1
ATOM 924 C C . GLY A 1 113 ? 8.555 1.616 -19.839 1.00 92.88 113 GLY A C 1
ATOM 925 O O . GLY A 1 113 ? 7.724 1.173 -19.050 1.00 92.88 113 GLY A O 1
ATOM 926 N N . ASP A 1 114 ? 8.213 2.025 -21.068 1.00 94.75 114 ASP A N 1
ATOM 927 C CA . ASP A 1 114 ? 6.822 2.195 -21.529 1.00 94.75 114 ASP A CA 1
ATOM 928 C C . ASP A 1 114 ? 5.939 0.956 -21.337 1.00 94.75 114 ASP A C 1
ATOM 930 O O . ASP A 1 114 ? 4.759 1.070 -21.006 1.00 94.75 114 ASP A O 1
ATOM 934 N N . VAL A 1 115 ? 6.518 -0.237 -21.497 1.00 96.00 115 VAL A N 1
ATOM 935 C CA . VAL A 1 115 ? 5.796 -1.512 -21.363 1.00 96.00 115 VAL A CA 1
ATOM 936 C C . VAL A 1 115 ? 5.309 -1.778 -19.934 1.00 96.00 115 VAL A C 1
ATOM 938 O O . VAL A 1 115 ? 4.414 -2.597 -19.743 1.00 96.00 115 VA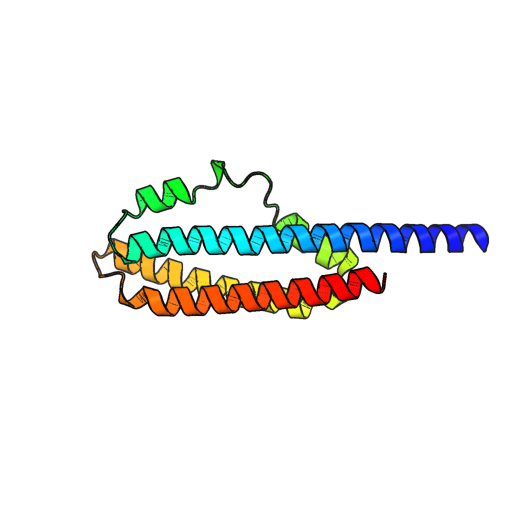L A O 1
ATOM 941 N N . TYR A 1 116 ? 5.864 -1.079 -18.939 1.00 97.38 116 TYR A N 1
ATOM 942 C CA . TYR A 1 116 ? 5.511 -1.218 -17.525 1.00 97.38 116 TYR A CA 1
ATOM 943 C C . TYR A 1 116 ? 4.472 -0.198 -17.050 1.00 97.38 116 TYR A C 1
ATOM 945 O O . TYR A 1 116 ? 3.898 -0.402 -15.985 1.00 97.38 116 TYR A O 1
ATOM 953 N N . LYS A 1 117 ? 4.163 0.844 -17.838 1.00 96.75 117 LYS A N 1
ATOM 954 C CA . LYS A 1 117 ? 3.223 1.910 -17.444 1.00 96.75 117 LYS A CA 1
ATOM 955 C C . LYS A 1 117 ? 1.836 1.375 -17.115 1.00 96.75 117 LYS A C 1
ATOM 957 O O . LYS A 1 117 ? 1.295 1.650 -16.051 1.00 96.75 117 LYS A O 1
ATOM 962 N N . ARG A 1 118 ? 1.268 0.577 -18.023 1.00 97.19 118 ARG A N 1
ATOM 963 C CA . ARG A 1 118 ? -0.062 -0.010 -17.829 1.00 97.19 118 ARG A CA 1
ATOM 964 C C . ARG A 1 118 ? -0.082 -1.035 -16.684 1.00 97.19 118 ARG A C 1
ATOM 966 O O . ARG A 1 118 ? -0.919 -0.865 -15.809 1.00 97.19 118 ARG A O 1
ATOM 973 N N . PRO A 1 119 ? 0.844 -2.014 -16.609 1.00 97.88 119 PRO A N 1
ATOM 974 C CA . PRO A 1 119 ? 0.937 -2.894 -15.443 1.00 97.88 119 PRO A CA 1
ATOM 975 C C . PRO A 1 119 ? 1.068 -2.147 -14.109 1.00 97.88 119 PRO A C 1
ATOM 977 O O . PRO A 1 119 ? 0.425 -2.525 -13.135 1.00 97.88 119 PRO A O 1
ATOM 980 N N . ALA A 1 120 ? 1.863 -1.073 -14.061 1.00 97.38 120 ALA A N 1
ATOM 981 C CA . ALA A 1 120 ? 2.023 -0.259 -12.858 1.00 97.38 120 ALA A CA 1
ATOM 982 C C . ALA A 1 120 ? 0.728 0.474 -12.490 1.00 97.38 120 ALA A C 1
ATOM 984 O O . ALA A 1 120 ? 0.344 0.477 -11.323 1.00 97.38 120 ALA A O 1
ATOM 985 N N . ALA A 1 121 ? 0.039 1.054 -13.477 1.00 97.81 121 ALA A N 1
ATOM 986 C CA . ALA A 1 121 ? -1.249 1.707 -13.272 1.00 97.81 121 ALA A CA 1
ATOM 987 C C . ALA A 1 121 ? -2.308 0.720 -12.760 1.00 97.81 121 ALA A C 1
ATOM 989 O O . ALA A 1 121 ? -2.982 1.008 -11.774 1.00 97.81 121 ALA A O 1
ATOM 990 N N . ASP A 1 122 ? -2.417 -0.454 -13.389 1.00 98.19 122 ASP A N 1
ATOM 991 C CA . ASP A 1 122 ? -3.377 -1.496 -13.017 1.00 98.19 122 ASP A CA 1
ATOM 992 C C . ASP A 1 122 ? -3.121 -1.992 -11.579 1.00 98.19 122 ASP A C 1
ATOM 994 O O . ASP A 1 122 ? -4.049 -2.054 -10.771 1.00 98.19 122 ASP A O 1
ATOM 998 N N . ALA A 1 123 ? -1.858 -2.251 -11.217 1.00 98.00 123 ALA A N 1
ATOM 999 C CA . ALA A 1 123 ? -1.483 -2.646 -9.857 1.00 98.00 123 ALA A CA 1
ATOM 1000 C C . ALA A 1 123 ? -1.756 -1.535 -8.824 1.00 98.00 123 ALA A C 1
ATOM 1002 O O . ALA A 1 123 ? -2.268 -1.806 -7.736 1.00 98.00 123 ALA A O 1
ATOM 1003 N N . GLN A 1 124 ? -1.463 -0.274 -9.161 1.00 97.69 124 GLN A N 1
ATOM 1004 C CA . GLN A 1 124 ? -1.711 0.864 -8.274 1.00 97.69 124 GLN A CA 1
ATOM 1005 C C . GLN A 1 124 ? -3.211 1.116 -8.051 1.00 97.69 124 GLN A C 1
ATOM 1007 O O . GLN A 1 124 ? -3.607 1.460 -6.934 1.00 97.69 124 GLN A O 1
ATOM 1012 N N . MET A 1 125 ? -4.044 0.939 -9.082 1.00 97.88 125 MET A N 1
ATOM 1013 C CA . MET A 1 125 ? -5.503 1.025 -8.960 1.00 97.88 125 MET A CA 1
ATOM 1014 C C . MET A 1 125 ? -6.046 -0.090 -8.065 1.00 97.88 125 MET A C 1
ATOM 1016 O O . MET A 1 125 ? -6.769 0.207 -7.117 1.00 97.88 125 MET A O 1
ATOM 1020 N N . ALA A 1 126 ? -5.628 -1.341 -8.291 1.00 98.12 126 ALA A N 1
ATOM 1021 C CA . ALA A 1 126 ? -6.038 -2.477 -7.464 1.00 98.12 126 ALA A CA 1
ATOM 1022 C C . ALA A 1 126 ? -5.662 -2.285 -5.984 1.00 98.12 126 ALA A C 1
ATOM 1024 O O . ALA A 1 126 ? -6.456 -2.574 -5.088 1.00 98.12 126 ALA A O 1
ATOM 1025 N N . PHE A 1 127 ? -4.475 -1.736 -5.711 1.00 98.06 127 PHE A N 1
ATOM 1026 C CA . PHE A 1 127 ? -4.066 -1.383 -4.352 1.00 98.06 127 PHE A CA 1
ATOM 1027 C C . PHE A 1 127 ? -4.946 -0.287 -3.740 1.00 98.06 127 PHE A C 1
ATOM 1029 O O . PHE A 1 127 ? -5.357 -0.404 -2.586 1.00 98.06 127 PHE A O 1
ATOM 1036 N N . GLY A 1 128 ? -5.276 0.756 -4.508 1.00 97.44 128 GLY A N 1
ATOM 1037 C CA . GLY A 1 128 ? -6.194 1.810 -4.074 1.00 97.44 128 GLY A CA 1
ATOM 1038 C C . GLY A 1 128 ? -7.576 1.265 -3.701 1.00 97.44 128 GLY A C 1
ATOM 1039 O O . GLY A 1 128 ? -8.077 1.561 -2.617 1.00 97.44 128 GLY A O 1
ATOM 1040 N N . GLU A 1 129 ? -8.144 0.404 -4.546 1.00 98.12 129 GLU A N 1
ATOM 1041 C CA . GLU A 1 129 ? -9.428 -0.261 -4.297 1.00 98.12 129 GLU A CA 1
ATOM 1042 C C . GLU A 1 129 ? -9.385 -1.146 -3.042 1.00 98.12 129 GLU A C 1
ATOM 1044 O O . GLU A 1 129 ? -10.296 -1.100 -2.212 1.00 98.12 129 GLU A O 1
ATOM 1049 N N . ALA A 1 130 ? -8.306 -1.911 -2.850 1.00 98.38 130 ALA A N 1
ATOM 1050 C CA . ALA A 1 130 ? -8.122 -2.725 -1.651 1.00 98.38 130 ALA A CA 1
ATOM 1051 C C . ALA A 1 130 ? -8.013 -1.861 -0.380 1.00 98.38 130 ALA A C 1
ATOM 1053 O O . ALA A 1 130 ? -8.616 -2.183 0.647 1.00 98.38 130 ALA A O 1
ATOM 1054 N N . CYS A 1 131 ? -7.290 -0.736 -0.442 1.00 97.88 131 CYS A N 1
ATOM 1055 C CA . CYS A 1 131 ? -7.217 0.234 0.650 1.00 97.88 131 CYS A CA 1
ATOM 1056 C C . CYS A 1 131 ? -8.588 0.848 0.968 1.00 97.88 131 CYS A C 1
ATOM 1058 O O . CYS A 1 131 ? -8.920 1.029 2.142 1.00 97.88 131 CYS A O 1
ATOM 1060 N N . ASP A 1 132 ? -9.384 1.179 -0.049 1.00 98.12 132 ASP A N 1
ATOM 1061 C CA . ASP A 1 132 ? -10.736 1.717 0.120 1.00 98.12 132 ASP A CA 1
ATOM 1062 C C . ASP A 1 132 ? -11.677 0.708 0.781 1.00 98.12 132 ASP A C 1
ATOM 1064 O O . ASP A 1 132 ? -12.405 1.060 1.714 1.00 98.12 132 ASP A O 1
ATOM 1068 N N . GLU A 1 133 ? -11.597 -0.559 0.381 1.00 98.12 133 GLU A N 1
ATOM 1069 C CA . GLU A 1 133 ? -12.358 -1.636 1.007 1.00 98.12 133 GLU A CA 1
ATOM 1070 C C . GLU A 1 133 ? -11.947 -1.850 2.470 1.00 98.12 133 GLU A C 1
ATOM 1072 O O . GLU A 1 133 ? -12.805 -1.897 3.354 1.00 98.12 133 GLU A O 1
ATOM 1077 N N . LEU A 1 134 ? -10.645 -1.901 2.771 1.00 98.06 134 LEU A N 1
ATOM 1078 C CA . LEU A 1 134 ? -10.164 -2.021 4.149 1.00 98.06 134 LEU A CA 1
ATOM 1079 C C . LEU A 1 134 ? -10.658 -0.852 5.017 1.00 98.06 134 LEU A C 1
ATOM 1081 O O . LEU A 1 134 ? -11.178 -1.069 6.113 1.00 98.06 134 LEU A O 1
ATOM 1085 N N . LYS A 1 135 ? -10.573 0.386 4.517 1.00 98.06 135 LYS A N 1
ATOM 1086 C CA . LYS A 1 135 ? -11.112 1.576 5.198 1.00 98.06 135 LYS A CA 1
ATOM 1087 C C . LYS A 1 135 ? -12.610 1.462 5.468 1.00 98.06 135 LYS A C 1
ATOM 1089 O O . LYS A 1 135 ? -13.060 1.836 6.555 1.00 98.06 135 LYS A O 1
ATOM 1094 N N . ARG A 1 136 ? -13.385 0.936 4.514 1.00 98.12 136 ARG A N 1
ATOM 1095 C CA . ARG A 1 136 ? -14.825 0.702 4.686 1.00 98.12 136 ARG A CA 1
ATOM 1096 C C . ARG A 1 136 ? -15.076 -0.255 5.851 1.00 98.12 136 ARG A C 1
ATOM 1098 O O . ARG A 1 136 ? -15.800 0.116 6.778 1.00 98.12 136 ARG A O 1
ATOM 1105 N N . VAL A 1 137 ? -14.427 -1.421 5.860 1.00 97.56 137 VAL A N 1
ATOM 1106 C CA . VAL A 1 137 ? -14.595 -2.435 6.918 1.00 97.56 137 VAL A CA 1
ATOM 1107 C C . VAL A 1 137 ? -14.118 -1.914 8.281 1.00 97.56 137 VAL A C 1
ATOM 1109 O O . VAL A 1 137 ? -14.793 -2.126 9.290 1.00 97.56 137 VAL A O 1
ATOM 1112 N N . ILE A 1 138 ? -13.012 -1.159 8.333 1.00 97.88 138 ILE A N 1
ATOM 1113 C CA . ILE A 1 138 ? -12.557 -0.478 9.558 1.00 97.88 138 ILE A CA 1
ATOM 1114 C C . ILE A 1 138 ? -13.642 0.460 10.089 1.00 97.88 138 ILE A C 1
ATOM 1116 O O . ILE A 1 138 ? -13.956 0.432 11.279 1.00 97.88 138 ILE A O 1
ATOM 1120 N N . SER A 1 139 ? -14.238 1.278 9.218 1.00 97.06 139 SER A N 1
ATOM 1121 C CA . SER A 1 139 ? -15.263 2.243 9.624 1.00 97.06 139 SER A CA 1
ATOM 1122 C C . SER A 1 139 ? -16.521 1.559 10.170 1.00 97.06 139 SER A C 1
ATOM 1124 O O . SER A 1 139 ? -17.112 2.031 11.140 1.00 97.06 139 SER A O 1
ATOM 1126 N N . GLU A 1 140 ? -16.910 0.420 9.596 1.00 96.19 140 GLU A N 1
ATOM 1127 C CA . GLU A 1 140 ? -18.035 -0.389 10.068 1.00 96.19 140 GLU A CA 1
ATOM 1128 C C . GLU A 1 140 ? -17.732 -1.014 11.429 1.00 96.19 140 GLU A C 1
ATOM 1130 O O . GLU A 1 140 ? -18.548 -0.924 12.348 1.00 96.19 140 GLU A O 1
ATOM 1135 N N . ALA A 1 141 ? -16.526 -1.559 11.596 1.00 94.88 141 ALA A N 1
ATOM 1136 C CA . ALA A 1 141 ? -16.062 -2.092 12.868 1.00 94.88 141 ALA A CA 1
ATOM 1137 C C . ALA A 1 141 ? -16.007 -1.020 13.969 1.00 94.88 141 ALA A C 1
ATOM 1139 O O . ALA A 1 141 ? -16.402 -1.292 15.100 1.00 94.88 141 ALA A O 1
ATOM 1140 N N . ALA A 1 142 ? -15.555 0.195 13.645 1.00 94.62 142 ALA A N 1
ATOM 1141 C CA . ALA A 1 142 ? -15.475 1.306 14.592 1.00 94.62 142 ALA A CA 1
ATOM 1142 C C . ALA A 1 142 ?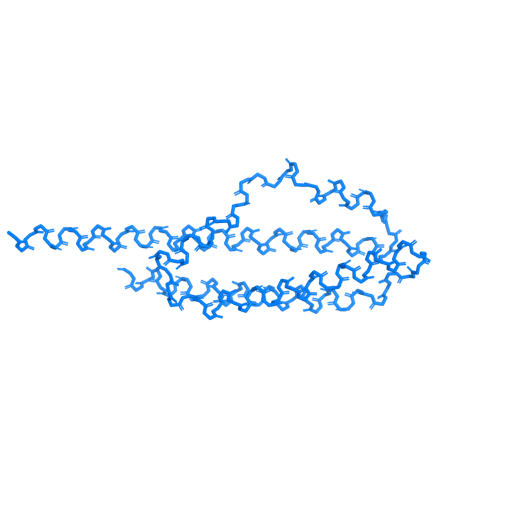 -16.859 1.827 15.009 1.00 94.62 142 ALA A C 1
ATOM 1144 O O . ALA A 1 142 ? -17.037 2.256 16.146 1.00 94.62 142 ALA A O 1
ATOM 1145 N N . ARG A 1 143 ? -17.855 1.781 14.112 1.00 92.81 143 ARG A N 1
ATOM 1146 C CA . ARG A 1 143 ? -19.250 2.139 14.434 1.00 92.81 143 ARG A CA 1
ATOM 1147 C C . ARG A 1 143 ? -19.937 1.104 15.321 1.00 92.81 143 ARG A C 1
ATOM 1149 O O . ARG A 1 143 ? -20.839 1.469 16.067 1.00 92.81 143 ARG A O 1
ATOM 1156 N N . ALA A 1 144 ? -19.549 -0.164 15.196 1.00 89.56 144 ALA A N 1
ATOM 1157 C CA . ALA A 1 144 ? -20.126 -1.272 15.951 1.00 89.56 144 ALA A CA 1
ATOM 1158 C C . ALA A 1 144 ? -19.447 -1.521 17.314 1.00 89.56 144 ALA A C 1
ATOM 1160 O O . ALA A 1 144 ? -19.976 -2.301 18.107 1.00 89.56 144 ALA A O 1
ATOM 1161 N N . ALA A 1 145 ? -18.280 -0.912 17.561 1.00 84.00 145 ALA A N 1
ATOM 1162 C CA . ALA A 1 145 ? -17.521 -1.004 18.811 1.00 84.00 145 ALA A CA 1
ATOM 1163 C C . ALA A 1 145 ? -18.143 -0.141 19.917 1.00 84.00 145 ALA A C 1
ATOM 1165 O O . ALA A 1 145 ? -18.341 -0.704 21.021 1.00 84.00 145 ALA A O 1
#

Organism: Pseudomonas fluorescens (strain Q2-87) (NCBI:txid1038922)

pLDDT: mean 91.24, std 10.29, range [48.97, 98.38]

Foldseek 3Di:
DVVVVVVVVVVVLVVLLVLLVVLLVLLVLVLVLLVQLLVLVVCCLVVVDPVVVSCVSNPCPPVPDNDPVSNVVSCVPRNVVLVVLVVQLVVLVVQLVVLVVVLVVCVVVVHHSPVSNVSNVVSSVSNNVSSVVSSVSSVVSSVVD